Protein AF-A0A7J4PR86-F1 (afdb_monomer)

Structure (mmCIF, N/CA/C/O backbone):
data_AF-A0A7J4PR86-F1
#
_entry.id   AF-A0A7J4PR86-F1
#
loop_
_atom_site.group_PDB
_atom_site.id
_atom_site.type_symbol
_atom_site.label_atom_id
_atom_site.label_alt_id
_atom_site.label_comp_id
_atom_site.label_asym_id
_atom_site.label_entity_id
_atom_site.label_seq_id
_atom_site.pdbx_PDB_ins_code
_atom_site.Cartn_x
_atom_site.Cartn_y
_atom_site.Cartn_z
_atom_site.occupancy
_atom_site.B_iso_or_equiv
_atom_site.auth_seq_id
_atom_site.auth_comp_id
_atom_site.auth_asym_id
_atom_site.auth_atom_id
_atom_site.pdbx_PDB_model_num
ATOM 1 N N . MET A 1 1 ? -18.367 17.218 5.190 1.00 46.03 1 MET A N 1
ATOM 2 C CA . MET A 1 1 ? -17.565 16.652 6.298 1.00 46.03 1 MET A CA 1
ATOM 3 C C . MET A 1 1 ? -17.136 15.296 5.782 1.00 46.03 1 MET A C 1
ATOM 5 O O . MET A 1 1 ? -18.035 14.505 5.535 1.00 46.03 1 MET A O 1
ATOM 9 N N . ARG A 1 2 ? -15.845 15.090 5.480 1.00 56.97 2 ARG A N 1
ATOM 10 C CA . ARG A 1 2 ? -15.378 13.847 4.839 1.00 56.97 2 ARG A CA 1
ATOM 11 C C . ARG A 1 2 ? -15.851 12.644 5.653 1.00 56.97 2 ARG A C 1
ATOM 13 O O . ARG A 1 2 ? -15.878 12.715 6.887 1.00 56.97 2 ARG A O 1
ATOM 20 N N . SER A 1 3 ? -16.258 11.581 4.970 1.00 65.00 3 SER A N 1
ATOM 21 C CA . SER A 1 3 ? -16.708 10.356 5.621 1.00 65.00 3 SER A CA 1
ATOM 22 C C . SER A 1 3 ? -15.564 9.764 6.446 1.00 65.00 3 SER A C 1
ATOM 24 O O . SER A 1 3 ? -14.592 9.264 5.893 1.00 65.00 3 SER A O 1
ATOM 26 N N . ARG A 1 4 ? -15.671 9.815 7.780 1.00 74.88 4 ARG A N 1
ATOM 27 C CA . ARG A 1 4 ? -14.721 9.140 8.687 1.00 74.88 4 ARG A CA 1
ATOM 28 C C . ARG A 1 4 ? -14.844 7.616 8.645 1.00 74.88 4 ARG A C 1
ATOM 30 O O . ARG A 1 4 ? -14.027 6.930 9.246 1.00 74.88 4 ARG A O 1
ATOM 37 N N . ASP A 1 5 ? -15.850 7.096 7.944 1.00 92.88 5 ASP A N 1
ATOM 38 C CA . ASP A 1 5 ? -16.050 5.658 7.789 1.00 92.88 5 ASP A CA 1
ATOM 39 C C . ASP A 1 5 ? -14.977 5.028 6.884 1.00 92.88 5 ASP A C 1
ATOM 41 O O . ASP A 1 5 ? -14.726 3.831 7.016 1.00 92.88 5 ASP A O 1
ATOM 45 N N . ILE A 1 6 ? -14.344 5.805 5.992 1.00 97.75 6 ILE A N 1
ATOM 46 C CA . ILE A 1 6 ? -13.330 5.321 5.045 1.00 97.75 6 ILE A CA 1
ATOM 47 C C . ILE A 1 6 ? -12.048 6.134 5.211 1.00 97.75 6 ILE A C 1
ATOM 49 O O . ILE A 1 6 ? -12.038 7.341 4.967 1.00 97.75 6 ILE A O 1
ATOM 53 N N . VAL A 1 7 ? -10.964 5.462 5.589 1.00 98.25 7 VAL A N 1
ATOM 54 C CA . VAL A 1 7 ? -9.625 6.053 5.709 1.00 98.25 7 VAL A CA 1
ATOM 55 C C . VAL A 1 7 ? -8.709 5.429 4.666 1.00 98.25 7 VAL A C 1
ATOM 57 O O . VAL A 1 7 ? -8.689 4.209 4.534 1.00 98.25 7 VAL A O 1
ATOM 60 N N . VAL A 1 8 ? -7.938 6.239 3.941 1.00 98.25 8 VAL A N 1
ATOM 61 C CA . VAL A 1 8 ? -6.985 5.753 2.931 1.00 98.25 8 VAL A CA 1
ATOM 62 C C . VAL A 1 8 ? -5.600 6.331 3.195 1.00 98.25 8 VAL A C 1
ATOM 64 O O . VAL A 1 8 ? -5.426 7.546 3.215 1.00 98.25 8 VAL A O 1
ATOM 67 N N . PHE A 1 9 ? -4.610 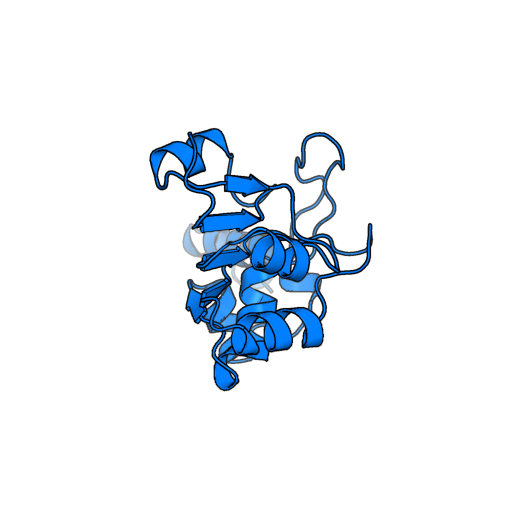5.464 3.389 1.00 97.69 9 PHE A N 1
ATOM 68 C CA . PHE A 1 9 ? -3.208 5.848 3.536 1.00 97.69 9 PHE A CA 1
ATOM 69 C C . PHE A 1 9 ? -2.540 5.919 2.165 1.00 97.69 9 PHE A C 1
ATOM 71 O O . PHE A 1 9 ? -2.418 4.900 1.476 1.00 97.69 9 PHE A O 1
ATOM 78 N N . LEU A 1 10 ? -2.133 7.126 1.779 1.00 96.75 10 LEU A N 1
ATOM 79 C CA . LEU A 1 10 ? -1.674 7.461 0.438 1.00 96.75 10 LEU A CA 1
ATOM 80 C C . LEU A 1 10 ? -0.477 8.418 0.485 1.00 96.75 10 LEU A C 1
ATOM 82 O O . LEU A 1 10 ? -0.391 9.293 1.344 1.00 96.75 10 LEU A O 1
ATOM 86 N N . GLY A 1 11 ? 0.434 8.263 -0.467 1.00 94.12 11 GLY A N 1
ATOM 87 C CA . GLY A 1 11 ? 1.520 9.193 -0.742 1.00 94.12 11 GLY A CA 1
ATOM 88 C C 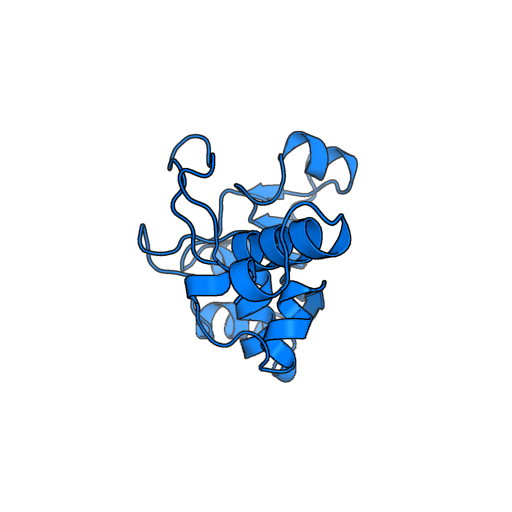. GLY A 1 11 ? 1.981 9.068 -2.193 1.00 94.12 11 GLY A C 1
ATOM 89 O O . GLY A 1 11 ? 1.218 9.428 -3.084 1.00 94.12 11 GLY A O 1
ATOM 90 N N . PRO A 1 12 ? 3.210 8.593 -2.461 1.00 93.38 12 PRO A N 1
ATOM 91 C CA . PRO A 1 12 ? 3.830 8.712 -3.780 1.00 93.38 12 PRO A CA 1
ATOM 92 C C . PRO A 1 12 ? 3.124 7.924 -4.893 1.00 93.38 12 PRO A C 1
ATOM 94 O O . PRO A 1 12 ? 3.318 8.253 -6.061 1.00 93.38 12 PRO A O 1
ATOM 97 N N . SER A 1 13 ? 2.315 6.904 -4.575 1.00 93.94 13 SER A N 1
ATOM 98 C CA . SER A 1 13 ? 1.662 6.087 -5.608 1.00 93.94 13 SER A CA 1
ATOM 99 C C . SER A 1 13 ? 0.562 6.833 -6.375 1.00 93.94 13 SER A C 1
ATOM 101 O O . SER A 1 13 ? 0.255 6.453 -7.505 1.00 93.94 13 SER A O 1
ATOM 103 N N . LEU A 1 14 ? -0.080 7.848 -5.779 1.00 94.56 14 LEU A N 1
ATOM 104 C CA . LEU A 1 14 ? -1.145 8.623 -6.425 1.00 94.56 14 LEU A CA 1
ATOM 105 C C . LEU A 1 14 ? -1.312 9.997 -5.765 1.00 94.56 14 LEU A C 1
ATOM 107 O O . LEU A 1 14 ? -1.377 10.107 -4.545 1.00 94.56 14 LEU A O 1
ATOM 111 N N . ASP A 1 15 ? -1.472 11.038 -6.581 1.00 93.19 15 ASP A N 1
ATOM 112 C CA . ASP A 1 15 ? -1.790 12.386 -6.101 1.00 93.19 15 ASP A CA 1
ATOM 113 C C . ASP A 1 15 ? -3.142 12.412 -5.359 1.00 93.19 15 ASP A C 1
ATOM 115 O O . ASP A 1 15 ? -4.158 11.917 -5.860 1.00 93.19 15 ASP A O 1
ATOM 119 N N . ILE A 1 16 ? -3.166 13.032 -4.175 1.00 93.81 16 ILE A N 1
ATOM 120 C CA . ILE A 1 16 ? -4.366 13.174 -3.345 1.00 93.81 16 ILE A CA 1
ATOM 121 C C . ILE A 1 16 ? -5.516 13.886 -4.067 1.00 93.81 16 ILE A C 1
ATOM 123 O O . ILE A 1 16 ? -6.659 13.459 -3.935 1.00 93.81 16 ILE A O 1
ATOM 127 N N . ALA A 1 17 ? -5.245 14.919 -4.869 1.00 93.88 17 ALA A N 1
ATOM 128 C CA . ALA A 1 17 ? -6.267 15.634 -5.625 1.00 93.88 17 ALA A CA 1
ATOM 129 C C . ALA A 1 17 ? -6.938 14.699 -6.636 1.00 93.88 17 ALA A C 1
ATOM 131 O O . ALA A 1 17 ? -8.158 14.710 -6.788 1.00 93.88 17 ALA A O 1
ATOM 132 N N . ARG A 1 18 ? -6.155 13.819 -7.270 1.00 95.75 18 ARG A N 1
ATOM 133 C CA . ARG A 1 18 ? -6.686 12.809 -8.190 1.00 95.75 18 ARG A CA 1
ATOM 134 C C . ARG A 1 18 ? -7.441 11.702 -7.457 1.00 95.75 18 ARG A C 1
ATOM 136 O O . ARG A 1 18 ? -8.438 11.208 -7.975 1.00 95.75 18 ARG A O 1
ATOM 143 N N . ALA A 1 19 ? -6.990 11.307 -6.269 1.00 96.00 19 ALA A N 1
ATOM 144 C CA . ALA A 1 19 ? -7.687 10.323 -5.447 1.00 96.00 19 ALA A CA 1
ATOM 1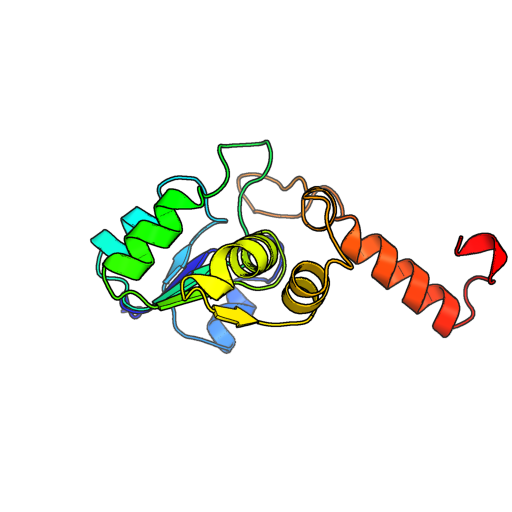45 C C . ALA A 1 19 ? -9.057 10.846 -4.974 1.00 96.00 19 ALA A C 1
ATOM 147 O O . ALA A 1 19 ? -10.057 10.131 -5.052 1.00 96.00 19 ALA A O 1
ATOM 148 N N . GLU A 1 20 ? -9.128 12.117 -4.568 1.00 95.56 20 GLU A N 1
ATOM 149 C CA . GLU A 1 20 ? -10.363 12.790 -4.143 1.00 95.56 20 GLU A CA 1
ATOM 150 C C . GLU A 1 20 ? -11.415 12.891 -5.262 1.00 95.56 20 GLU A C 1
ATOM 152 O O . GLU A 1 20 ? -12.610 12.882 -4.973 1.00 95.56 20 GLU A O 1
ATOM 157 N N . GLU A 1 21 ? -11.004 12.914 -6.535 1.00 97.00 21 GLU A N 1
ATOM 158 C CA . GLU A 1 21 ? -11.927 12.831 -7.680 1.00 97.00 21 GLU A CA 1
ATOM 159 C C . GLU A 1 21 ? -12.586 11.448 -7.828 1.00 97.00 21 GLU A C 1
ATOM 161 O O . GLU A 1 21 ? -13.665 11.339 -8.413 1.00 97.00 21 GLU A O 1
ATOM 166 N N . ILE A 1 22 ? -11.941 10.389 -7.330 1.00 95.88 22 ILE A N 1
ATOM 167 C CA . ILE A 1 22 ? -12.401 8.999 -7.464 1.00 95.88 22 ILE A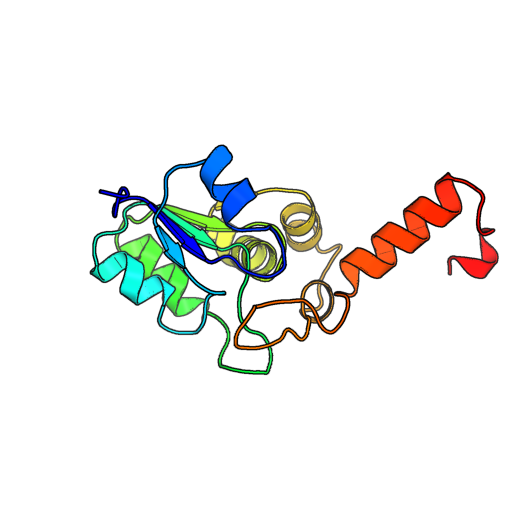 CA 1
ATOM 168 C C . ILE A 1 22 ? -13.254 8.590 -6.261 1.00 95.88 22 ILE A C 1
ATOM 170 O O . ILE A 1 22 ? -14.281 7.929 -6.424 1.00 95.88 22 ILE A O 1
ATOM 174 N N . LEU A 1 23 ? -12.818 8.952 -5.052 1.00 95.06 23 LEU A N 1
ATOM 175 C CA . LEU A 1 23 ? -13.435 8.516 -3.804 1.00 95.06 23 LEU A CA 1
ATOM 176 C C . LEU A 1 23 ? -13.362 9.616 -2.740 1.00 95.06 23 LEU A C 1
ATOM 178 O O . LEU A 1 23 ? -12.279 10.078 -2.379 1.00 95.06 23 LEU A O 1
ATOM 182 N N . GLU A 1 24 ? -14.514 9.973 -2.168 1.00 95.12 24 GLU A N 1
ATOM 183 C CA . GLU A 1 24 ? -14.579 10.835 -0.985 1.00 95.12 24 GLU A CA 1
ATOM 184 C C . GLU A 1 24 ? -14.215 10.029 0.275 1.00 95.12 24 GLU A C 1
ATOM 186 O O . GLU A 1 24 ? -15.044 9.307 0.833 1.00 95.12 24 GLU A O 1
ATOM 191 N N . ALA A 1 25 ? -12.971 10.168 0.738 1.00 96.25 25 ALA A N 1
ATOM 192 C CA . ALA A 1 25 ? -12.441 9.489 1.920 1.00 96.25 25 ALA A CA 1
ATOM 193 C C . ALA A 1 25 ? -11.561 10.417 2.779 1.00 96.25 25 ALA A C 1
ATOM 195 O O . ALA A 1 25 ? -11.176 11.518 2.370 1.00 96.25 25 ALA A O 1
ATOM 196 N N . ASP A 1 26 ? -11.243 9.973 3.994 1.00 97.06 26 ASP A N 1
ATOM 197 C CA . ASP A 1 26 ? -10.203 10.577 4.827 1.00 97.06 26 ASP A CA 1
ATOM 198 C C . ASP A 1 26 ? -8.820 10.084 4.373 1.00 97.06 26 ASP A C 1
ATOM 200 O O . ASP A 1 26 ? -8.352 9.018 4.781 1.00 97.06 26 ASP A O 1
ATOM 204 N N . TYR A 1 27 ? -8.185 10.851 3.487 1.00 96.62 27 TYR A N 1
ATOM 205 C CA . TYR A 1 27 ? -6.830 10.578 3.015 1.00 96.62 27 TYR A CA 1
ATOM 206 C C . TYR A 1 27 ? -5.790 11.005 4.049 1.00 96.62 27 TYR A C 1
ATOM 208 O O . TYR A 1 27 ? -5.757 12.155 4.491 1.00 96.62 27 TYR A O 1
ATOM 216 N N . ARG A 1 28 ? -4.916 10.068 4.408 1.00 96.00 28 ARG A N 1
ATOM 217 C CA . ARG A 1 28 ? -3.830 10.244 5.374 1.00 96.00 28 ARG A CA 1
ATOM 218 C C . ARG A 1 28 ? -2.476 9.995 4.704 1.00 96.00 28 ARG A C 1
ATOM 220 O O . ARG A 1 28 ? -2.444 9.303 3.687 1.00 96.00 28 ARG A O 1
ATOM 227 N N . PRO A 1 29 ? -1.374 10.519 5.277 1.00 95.38 29 PRO A N 1
ATOM 228 C CA . PRO A 1 29 ? -0.013 10.217 4.822 1.00 95.38 29 PRO A CA 1
ATOM 229 C C . PRO A 1 29 ? 0.269 8.712 4.715 1.00 95.38 29 PRO A C 1
ATOM 231 O O . PRO A 1 29 ? -0.477 7.931 5.303 1.00 95.38 29 PRO A O 1
ATOM 234 N N . PRO A 1 30 ? 1.366 8.283 4.063 1.00 95.88 30 PRO A N 1
ATOM 235 C CA . PRO A 1 30 ? 1.758 6.875 4.021 1.00 95.88 30 PRO A CA 1
ATOM 236 C C . PRO A 1 30 ? 1.727 6.205 5.400 1.00 95.88 30 PRO A C 1
ATOM 238 O O . PRO A 1 30 ? 2.234 6.749 6.385 1.00 95.88 30 PRO A O 1
ATOM 241 N N . ALA A 1 31 ? 1.130 5.016 5.470 1.00 95.94 31 ALA A N 1
ATOM 242 C CA . ALA A 1 31 ? 0.888 4.313 6.722 1.00 95.94 31 ALA A CA 1
ATOM 243 C C . ALA A 1 31 ? 2.195 3.945 7.435 1.00 95.94 31 ALA A C 1
ATOM 245 O O . ALA A 1 31 ? 3.097 3.336 6.850 1.00 95.94 31 ALA A O 1
ATOM 246 N N . LYS A 1 32 ? 2.252 4.225 8.737 1.00 94.81 32 LYS A N 1
ATOM 247 C CA . LYS A 1 32 ? 3.273 3.699 9.650 1.00 94.81 32 LYS A CA 1
ATOM 248 C C . LYS A 1 32 ? 2.651 2.867 10.758 1.00 94.81 32 LYS A C 1
ATOM 250 O O . LYS A 1 32 ? 1.433 2.833 10.937 1.00 94.81 32 LYS A O 1
ATOM 255 N N . ARG A 1 33 ? 3.501 2.185 11.525 1.00 95.19 33 ARG A N 1
ATOM 256 C CA . ARG A 1 33 ? 3.063 1.358 12.650 1.00 95.19 33 ARG A CA 1
ATOM 257 C C . ARG A 1 33 ? 2.161 2.135 13.613 1.00 95.19 33 ARG A C 1
ATOM 259 O O . ARG A 1 33 ? 2.541 3.174 14.149 1.00 95.19 33 ARG A O 1
ATOM 266 N N . GLY A 1 34 ? 1.000 1.558 13.892 1.00 95.50 34 GLY A N 1
ATOM 267 C CA . GLY A 1 34 ? -0.016 2.072 14.803 1.00 95.50 34 GLY A CA 1
ATOM 268 C C . GLY A 1 34 ? -1.063 2.968 14.144 1.00 95.50 34 GLY A C 1
ATOM 269 O O . GLY A 1 34 ? -2.078 3.251 14.784 1.00 95.50 34 GLY A O 1
ATOM 270 N N . ASP A 1 35 ? -0.855 3.421 12.907 1.00 96.88 35 ASP A N 1
ATOM 271 C CA . ASP A 1 35 ? -1.797 4.321 12.244 1.00 96.88 35 ASP A CA 1
ATOM 272 C C . ASP A 1 35 ? -3.057 3.595 11.764 1.00 96.88 35 ASP A C 1
ATOM 274 O O . ASP A 1 35 ? -4.157 4.132 11.914 1.00 96.88 35 ASP A O 1
ATOM 278 N N . VAL A 1 36 ? -2.928 2.362 11.264 1.00 97.19 36 VAL A N 1
ATOM 279 C CA . VAL A 1 36 ? -4.061 1.541 10.800 1.00 97.19 36 VAL A CA 1
ATOM 280 C C . VAL A 1 36 ? -4.966 1.199 11.982 1.00 97.19 36 VAL A C 1
ATOM 282 O O . VAL A 1 36 ? -6.184 1.375 11.919 1.00 97.19 36 VAL A O 1
ATOM 285 N N . PHE A 1 37 ? -4.369 0.815 13.111 1.00 97.12 37 PHE A N 1
ATOM 286 C CA . PHE A 1 37 ? -5.111 0.593 14.350 1.00 97.12 37 PHE A CA 1
ATOM 287 C C . PHE A 1 37 ? -5.771 1.868 14.884 1.00 97.12 37 PHE A C 1
ATOM 289 O O . PHE A 1 37 ? -6.914 1.833 15.346 1.00 97.12 37 PHE A O 1
ATOM 296 N N . ARG A 1 38 ? -5.081 3.012 14.809 1.00 97.12 38 ARG A N 1
ATOM 297 C CA . ARG A 1 38 ? -5.642 4.295 15.243 1.00 97.12 38 ARG A CA 1
ATOM 298 C C . ARG A 1 38 ? -6.843 4.701 14.395 1.00 97.12 38 ARG A C 1
ATOM 300 O O . ARG A 1 38 ? -7.857 5.082 14.967 1.00 97.12 38 ARG A O 1
ATOM 307 N N . ALA A 1 39 ? -6.759 4.561 13.073 1.00 96.94 39 ALA A N 1
ATOM 308 C CA . ALA A 1 39 ? -7.876 4.827 12.170 1.00 96.94 39 ALA A CA 1
ATOM 309 C C . ALA A 1 39 ? -9.111 3.988 12.544 1.00 96.94 39 ALA A C 1
ATOM 311 O O . ALA A 1 39 ? -10.208 4.529 12.690 1.00 96.94 39 ALA A O 1
ATOM 312 N N . ALA A 1 40 ? -8.923 2.691 12.805 1.00 96.69 40 ALA A N 1
ATOM 313 C CA . ALA A 1 40 ? -10.001 1.815 13.264 1.00 96.69 40 ALA A CA 1
ATOM 314 C C . ALA A 1 40 ? -10.601 2.276 14.607 1.00 96.69 40 ALA A C 1
ATOM 316 O O . ALA A 1 40 ? -11.820 2.322 14.772 1.00 96.69 40 ALA A O 1
ATOM 317 N N . LYS A 1 41 ? -9.764 2.680 15.573 1.00 96.38 41 LYS A N 1
ATOM 318 C CA . LYS A 1 41 ? -10.219 3.220 16.870 1.00 96.38 41 LYS A CA 1
ATOM 319 C C . LYS A 1 41 ? -10.953 4.555 16.758 1.00 96.38 41 LYS A C 1
ATOM 321 O O . LYS A 1 41 ? -11.817 4.835 17.586 1.00 96.38 41 LYS A O 1
ATOM 326 N N . GLU A 1 42 ? -10.625 5.357 15.756 1.00 95.81 42 GLU A N 1
ATOM 327 C CA . GLU A 1 42 ? -11.292 6.626 15.450 1.00 95.81 42 GLU A CA 1
ATOM 328 C C . GLU A 1 42 ? -12.634 6.438 14.718 1.00 95.81 42 GLU A C 1
ATOM 330 O O . GLU A 1 42 ? -13.353 7.416 14.509 1.00 95.81 42 GLU A O 1
ATOM 335 N N . GLY A 1 43 ? -13.002 5.193 14.390 1.00 95.56 43 GLY A N 1
ATOM 336 C CA . GLY A 1 43 ? -14.306 4.829 13.837 1.00 95.56 43 GLY A CA 1
ATOM 337 C C . GLY A 1 43 ? -14.295 4.438 12.360 1.00 95.56 43 GLY A C 1
ATOM 338 O O . GLY A 1 43 ? -15.374 4.267 11.794 1.00 95.56 43 GLY A O 1
ATOM 339 N N . ALA A 1 44 ? -13.121 4.279 11.738 1.00 97.56 44 ALA A N 1
ATOM 340 C CA . ALA A 1 44 ? -13.043 3.786 10.368 1.00 97.56 44 ALA A CA 1
ATOM 341 C C . ALA A 1 44 ? -13.650 2.379 10.262 1.00 97.56 44 ALA A C 1
ATOM 343 O O . ALA A 1 44 ? -13.307 1.479 11.029 1.00 97.56 44 ALA A O 1
ATOM 344 N N . LYS A 1 45 ? -14.540 2.193 9.287 1.00 98.00 45 LYS A N 1
ATOM 345 C CA . LYS A 1 45 ? -15.142 0.900 8.923 1.00 98.00 45 LYS A CA 1
ATOM 346 C C . LYS A 1 45 ? -14.397 0.242 7.770 1.00 98.00 45 LYS A C 1
ATOM 348 O O . LYS A 1 45 ? -14.441 -0.978 7.634 1.00 98.00 45 LYS A O 1
ATOM 353 N N . ILE A 1 46 ? -13.727 1.055 6.955 1.00 98.38 46 ILE A N 1
ATOM 354 C CA . ILE A 1 46 ? -12.897 0.630 5.836 1.00 98.38 46 ILE A CA 1
ATOM 355 C C . ILE A 1 46 ? -11.561 1.365 5.927 1.00 98.38 46 ILE A C 1
ATOM 357 O O . ILE A 1 46 ? -11.526 2.590 6.065 1.00 98.38 46 ILE A O 1
ATOM 361 N N . VAL A 1 47 ? -10.466 0.616 5.833 1.00 98.50 47 VAL A N 1
ATOM 362 C CA . VAL A 1 47 ? -9.108 1.154 5.769 1.00 98.50 47 VAL A CA 1
ATOM 363 C C . VAL A 1 47 ? -8.437 0.688 4.481 1.00 98.50 47 VAL A C 1
ATOM 365 O O . VAL A 1 47 ? -8.188 -0.500 4.296 1.00 98.50 47 VAL A O 1
ATOM 368 N N . GLY A 1 48 ? -8.129 1.634 3.599 1.00 98.19 48 GLY A N 1
ATOM 369 C CA . GLY A 1 48 ? -7.293 1.421 2.424 1.00 98.19 48 GLY A CA 1
ATOM 370 C C . GLY A 1 48 ? -5.827 1.700 2.742 1.00 98.19 48 GLY A C 1
ATOM 371 O O . GLY A 1 48 ? -5.494 2.756 3.276 1.00 98.19 48 GLY A O 1
ATOM 372 N N . ILE A 1 49 ? -4.940 0.775 2.394 1.00 98.31 49 ILE A N 1
ATOM 373 C CA . ILE A 1 49 ? -3.491 0.950 2.476 1.00 98.31 49 ILE A CA 1
ATOM 374 C C . ILE A 1 49 ? -2.959 0.923 1.046 1.00 98.31 49 ILE A C 1
ATOM 376 O O . ILE A 1 49 ? -3.023 -0.111 0.384 1.00 98.31 49 ILE A O 1
ATOM 380 N N . ILE A 1 50 ? -2.459 2.059 0.566 1.00 97.50 50 ILE A N 1
ATOM 381 C CA . ILE A 1 50 ? -1.775 2.159 -0.728 1.00 97.50 50 ILE A CA 1
ATOM 382 C C . ILE A 1 50 ? -0.276 2.272 -0.470 1.00 97.50 50 ILE A C 1
ATOM 384 O O . ILE A 1 50 ? 0.497 1.384 -0.833 1.00 97.50 50 ILE A O 1
ATOM 388 N N . ASP A 1 51 ? 0.109 3.323 0.253 1.00 95.75 51 ASP A N 1
ATOM 389 C CA . ASP A 1 51 ? 1.497 3.633 0.571 1.00 95.75 51 ASP A CA 1
ATOM 390 C C . ASP A 1 51 ? 1.777 3.467 2.062 1.00 95.75 51 ASP A C 1
ATOM 392 O O . ASP A 1 51 ? 0.932 3.737 2.920 1.00 95.75 51 A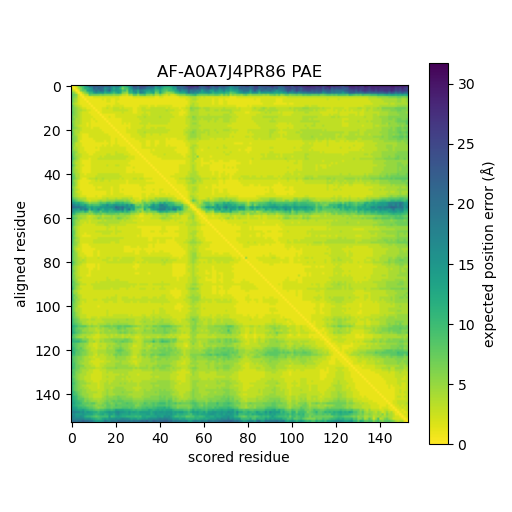SP A O 1
ATOM 396 N N . GLY A 1 52 ? 3.004 3.059 2.371 1.00 92.31 52 GLY A N 1
ATOM 397 C CA . GLY A 1 52 ? 3.509 2.964 3.731 1.00 92.31 52 GLY A CA 1
ATOM 398 C C . GLY A 1 52 ? 4.983 3.331 3.808 1.00 92.31 52 GLY A C 1
ATOM 399 O O . GLY A 1 52 ? 5.687 3.349 2.800 1.00 92.31 52 GLY A O 1
ATOM 400 N N . VAL A 1 53 ? 5.454 3.640 5.012 1.00 87.38 53 VAL A N 1
ATOM 401 C CA . VAL A 1 53 ? 6.855 4.020 5.240 1.00 87.38 53 VAL A CA 1
ATOM 402 C C . VAL A 1 53 ? 7.753 2.790 5.365 1.00 87.38 53 VAL A C 1
ATOM 404 O O . VAL A 1 53 ? 7.606 1.978 6.279 1.00 87.38 53 VAL A O 1
ATOM 407 N N . PHE A 1 54 ? 8.730 2.679 4.469 1.00 71.56 54 PHE A N 1
ATOM 408 C CA . PHE A 1 54 ? 9.859 1.756 4.591 1.00 71.56 54 PHE A CA 1
ATOM 409 C C . PHE A 1 54 ? 11.095 2.509 5.087 1.00 71.56 54 PHE A C 1
ATOM 411 O O . PHE A 1 54 ? 11.315 3.644 4.677 1.00 71.56 54 PHE A O 1
ATOM 418 N N . PHE A 1 55 ? 11.915 1.869 5.930 1.00 67.06 55 PHE A N 1
ATOM 419 C CA . PHE A 1 55 ? 13.220 2.337 6.444 1.00 67.06 55 PHE A CA 1
ATOM 420 C C . PHE A 1 55 ? 13.237 3.644 7.268 1.00 67.06 55 PHE A C 1
ATOM 422 O O . PHE A 1 55 ? 13.983 3.730 8.240 1.00 67.06 55 PHE A O 1
ATOM 429 N N . GLN A 1 56 ? 12.430 4.645 6.911 1.00 61.91 56 GLN A N 1
ATOM 430 C CA . GLN A 1 56 ? 12.308 5.950 7.567 1.00 61.91 56 GLN A CA 1
ATOM 431 C C . GLN A 1 56 ? 11.560 5.868 8.907 1.00 61.91 56 GLN A C 1
ATOM 433 O O . GLN A 1 56 ? 11.780 6.694 9.790 1.00 61.91 56 GLN A O 1
ATOM 438 N N . ASP A 1 57 ? 10.699 4.862 9.069 1.00 72.50 57 ASP A N 1
ATOM 439 C CA . ASP A 1 57 ? 10.005 4.528 10.314 1.00 72.50 57 ASP A CA 1
ATOM 440 C C . ASP A 1 57 ? 9.667 3.022 10.317 1.00 72.50 57 ASP A C 1
ATOM 442 O O . ASP A 1 57 ? 9.935 2.285 9.362 1.00 72.50 57 ASP A O 1
ATOM 446 N N . SER A 1 58 ? 9.063 2.545 11.401 1.00 81.62 58 SER A N 1
ATOM 447 C CA . SER A 1 58 ? 8.538 1.191 11.495 1.00 81.62 58 SER A CA 1
ATOM 448 C C . SER A 1 58 ? 7.342 0.999 10.563 1.00 81.62 58 SER A C 1
ATOM 450 O O . SER A 1 58 ? 6.270 1.567 10.789 1.00 81.62 58 SER A O 1
ATOM 452 N N . ALA A 1 59 ? 7.503 0.117 9.577 1.00 86.44 59 ALA A N 1
ATOM 453 C CA . ALA A 1 59 ? 6.424 -0.323 8.701 1.00 86.44 59 ALA A CA 1
ATOM 454 C C . ALA A 1 59 ? 5.228 -0.886 9.493 1.00 86.44 59 ALA A C 1
ATOM 456 O O . ALA A 1 59 ? 5.378 -1.421 10.609 1.00 86.44 59 ALA A O 1
ATOM 457 N N . VAL A 1 60 ? 4.047 -0.806 8.870 1.00 90.31 60 VAL A N 1
ATOM 458 C CA . VAL A 1 60 ? 2.796 -1.381 9.382 1.00 90.31 60 VAL A CA 1
ATOM 459 C C . VAL A 1 60 ? 3.033 -2.846 9.742 1.00 90.31 60 VAL A C 1
ATOM 461 O O . VAL A 1 60 ? 3.557 -3.616 8.933 1.00 90.31 60 VAL A O 1
ATOM 464 N N . ALA A 1 61 ? 2.699 -3.226 10.974 1.00 91.19 61 ALA A N 1
ATOM 465 C CA . ALA A 1 61 ? 2.940 -4.578 11.464 1.00 91.19 61 ALA A CA 1
ATOM 466 C C . ALA A 1 61 ? 1.796 -5.517 11.066 1.00 91.19 61 ALA A C 1
ATOM 468 O O . ALA A 1 61 ? 0.630 -5.152 11.184 1.00 91.19 61 ALA A O 1
ATOM 469 N N . HIS A 1 62 ? 2.100 -6.771 10.719 1.00 95.31 62 HIS A N 1
ATOM 470 C CA . HIS A 1 62 ? 1.073 -7.782 10.422 1.00 95.31 62 HIS A CA 1
ATOM 471 C C . HIS A 1 62 ? 0.030 -7.907 11.533 1.00 95.31 62 HIS A C 1
ATOM 473 O O . HIS A 1 62 ? -1.168 -7.886 11.280 1.00 95.31 62 HIS A O 1
ATOM 479 N N . LYS A 1 63 ? 0.491 -7.966 12.789 1.00 95.81 63 LYS A N 1
ATOM 480 C CA . LYS A 1 63 ? -0.376 -8.076 13.973 1.00 95.81 63 LYS A CA 1
ATOM 481 C C . LYS A 1 63 ? -1.333 -6.898 14.135 1.00 95.81 63 LYS A C 1
ATOM 483 O O . LYS A 1 63 ? -2.410 -7.072 14.685 1.00 95.81 63 LYS A O 1
ATOM 488 N N . GLU A 1 64 ? -0.931 -5.714 13.685 1.00 95.75 64 GLU A N 1
ATOM 489 C CA . GLU A 1 64 ? -1.783 -4.529 13.729 1.00 95.75 64 GLU A CA 1
ATOM 490 C C . GLU A 1 64 ? -2.973 -4.694 12.785 1.00 95.75 64 GLU A C 1
ATOM 492 O O . GLU A 1 64 ? -4.114 -4.513 13.199 1.00 95.75 64 GLU A O 1
ATOM 497 N N . VAL A 1 65 ? -2.706 -5.105 11.544 1.00 97.75 65 VAL A N 1
ATOM 498 C CA . VAL A 1 65 ? -3.745 -5.342 10.539 1.00 97.75 65 VAL A CA 1
ATOM 499 C C . VAL A 1 65 ? -4.664 -6.485 10.961 1.00 97.75 65 VAL A C 1
ATOM 501 O O . VAL A 1 65 ? -5.879 -6.331 10.901 1.00 97.75 65 VAL A O 1
ATOM 504 N N . LEU A 1 66 ? -4.109 -7.595 11.460 1.00 98.12 66 LEU A N 1
ATOM 505 C CA . LEU A 1 66 ? -4.901 -8.713 11.987 1.00 98.12 66 LEU A CA 1
ATOM 506 C C . LEU A 1 66 ? -5.865 -8.258 13.086 1.00 98.12 66 LEU A C 1
ATOM 508 O O . LEU A 1 66 ? -7.040 -8.608 13.062 1.00 98.12 66 LEU A O 1
ATOM 512 N N . HIS A 1 67 ? -5.395 -7.426 14.013 1.00 97.56 67 HIS A N 1
ATOM 513 C CA . HIS A 1 67 ? -6.245 -6.924 15.083 1.00 97.56 67 HIS A CA 1
ATOM 514 C C . HIS A 1 67 ? -7.344 -5.978 14.574 1.00 97.56 67 HIS A C 1
ATOM 516 O O . HIS A 1 67 ? -8.459 -5.985 15.087 1.00 97.56 67 HIS A O 1
ATOM 522 N N . VAL A 1 68 ? -7.064 -5.180 13.541 1.00 98.06 68 VAL A N 1
ATOM 523 C CA . VAL A 1 68 ? -8.083 -4.339 12.895 1.00 98.06 68 VAL A CA 1
ATOM 524 C C . VAL A 1 68 ? -9.136 -5.184 12.168 1.00 98.06 68 VAL A C 1
ATOM 526 O O . VAL A 1 68 ? -10.325 -4.891 12.282 1.00 98.06 68 VAL A O 1
ATOM 529 N N . LEU A 1 69 ? -8.734 -6.274 11.511 1.00 98.31 69 LEU A N 1
ATOM 530 C CA . LEU A 1 69 ? -9.667 -7.239 10.919 1.00 98.31 69 LEU A CA 1
ATOM 531 C C . LEU A 1 69 ? -10.559 -7.895 11.990 1.00 98.31 69 LEU A C 1
ATOM 533 O O . LEU A 1 69 ? -11.771 -7.987 11.808 1.00 98.31 69 LEU A O 1
ATOM 537 N N . GLU A 1 70 ? -9.999 -8.275 13.146 1.00 97.88 70 GLU A N 1
ATOM 538 C CA . GLU A 1 70 ? -10.764 -8.803 14.293 1.00 97.88 70 GLU A CA 1
ATOM 539 C C . GLU A 1 70 ? -11.795 -7.803 14.844 1.00 97.88 70 GLU A C 1
ATOM 541 O O . GLU A 1 70 ? -12.822 -8.206 15.391 1.00 97.88 70 GLU A O 1
ATOM 546 N N . MET A 1 71 ? -11.554 -6.497 14.686 1.00 97.25 71 MET A N 1
ATOM 547 C CA . MET A 1 71 ? -12.510 -5.445 15.048 1.00 97.25 71 MET A CA 1
ATOM 548 C C . MET A 1 71 ? -13.682 -5.323 14.055 1.00 97.25 71 MET A C 1
ATOM 550 O O . MET A 1 71 ? -14.573 -4.502 14.276 1.00 97.25 71 MET A O 1
ATOM 554 N N . GLY A 1 72 ? -13.705 -6.119 12.980 1.00 97.69 72 GLY A N 1
ATOM 555 C CA . GLY A 1 72 ? -14.736 -6.083 11.940 1.00 97.69 72 GLY A CA 1
ATOM 556 C C . GLY A 1 72 ? -14.556 -4.955 10.922 1.00 97.69 72 GLY A C 1
ATOM 557 O O . GLY A 1 72 ? -15.499 -4.630 10.202 1.00 97.69 72 GLY A O 1
ATOM 558 N N . VAL A 1 73 ? -13.371 -4.343 10.875 1.00 98.25 73 VAL A N 1
ATOM 559 C CA . VAL A 1 73 ? -13.020 -3.314 9.891 1.00 98.25 73 VAL A CA 1
ATOM 560 C C . VAL A 1 73 ? -12.538 -3.992 8.614 1.00 98.25 73 VAL A C 1
ATOM 562 O O . VAL A 1 73 ? -11.705 -4.896 8.661 1.00 98.25 73 VAL A O 1
ATOM 565 N N . VAL A 1 74 ? -13.032 -3.535 7.466 1.00 98.56 74 VAL A N 1
ATOM 566 C CA . VAL A 1 74 ? -12.547 -3.996 6.160 1.00 98.56 74 VAL A CA 1
ATOM 567 C C . VAL A 1 74 ? -11.191 -3.353 5.896 1.00 98.56 74 VAL A C 1
ATOM 569 O O . VAL A 1 74 ? -11.075 -2.129 5.926 1.00 98.56 74 VAL A O 1
ATOM 572 N N . VAL A 1 75 ? -10.165 -4.157 5.621 1.00 98.62 75 VAL A N 1
ATOM 573 C CA . VAL A 1 75 ? -8.833 -3.648 5.270 1.00 98.62 75 VAL A CA 1
ATOM 574 C C . VAL A 1 75 ? -8.503 -4.057 3.843 1.00 98.62 75 VAL A C 1
ATOM 576 O O . VAL A 1 75 ? -8.497 -5.245 3.531 1.00 98.62 75 VAL A O 1
ATOM 579 N N . VAL A 1 76 ? -8.209 -3.071 2.995 1.00 98.69 76 VAL A N 1
ATOM 580 C CA . VAL A 1 76 ? -7.892 -3.255 1.574 1.00 98.69 76 VAL A CA 1
ATOM 581 C C . VAL A 1 76 ? -6.468 -2.777 1.305 1.00 98.69 76 VAL A C 1
ATOM 583 O O . VAL A 1 76 ? -6.088 -1.697 1.752 1.00 98.69 76 VAL A O 1
ATOM 586 N N . GLY A 1 77 ? -5.676 -3.556 0.572 1.00 98.38 77 GLY A N 1
ATOM 587 C CA . GLY A 1 77 ? -4.304 -3.223 0.193 1.00 98.38 77 GLY A CA 1
ATOM 588 C C . GLY A 1 77 ? -4.064 -3.280 -1.315 1.00 98.38 77 GLY A C 1
ATOM 589 O O . GLY A 1 77 ? -4.523 -4.203 -1.989 1.00 98.38 77 GLY A O 1
ATOM 590 N N . ALA A 1 78 ? -3.325 -2.304 -1.846 1.00 97.94 78 ALA A N 1
ATOM 591 C CA . ALA A 1 78 ? -2.947 -2.238 -3.260 1.00 97.94 78 ALA A CA 1
ATOM 592 C C . ALA A 1 78 ? -1.615 -1.492 -3.471 1.00 97.94 78 ALA A C 1
ATOM 594 O O . ALA A 1 78 ? -1.061 -0.919 -2.536 1.00 97.94 78 ALA A O 1
ATOM 595 N N . SER A 1 79 ? -1.123 -1.478 -4.715 1.00 95.69 79 SER A N 1
ATOM 596 C CA . SER A 1 79 ? 0.094 -0.772 -5.156 1.00 95.69 79 SER A CA 1
ATOM 597 C C . SER A 1 79 ? 1.366 -1.135 -4.372 1.00 95.69 79 SER A C 1
ATOM 599 O O . SER A 1 79 ? 1.922 -2.200 -4.609 1.00 95.69 79 SER A O 1
ATOM 601 N N . SER A 1 80 ? 1.832 -0.269 -3.470 1.00 94.94 80 SER A N 1
ATOM 602 C CA . SER A 1 80 ? 3.124 -0.352 -2.785 1.00 94.94 80 SER A CA 1
ATOM 603 C C . SER A 1 80 ? 3.040 -1.301 -1.572 1.00 94.94 80 SER A C 1
ATOM 605 O O . SER A 1 80 ? 2.632 -2.459 -1.692 1.00 94.94 80 SER A O 1
ATOM 607 N N . MET A 1 81 ? 3.389 -0.831 -0.369 1.00 94.50 81 MET A N 1
ATOM 608 C CA . MET A 1 81 ? 3.321 -1.604 0.875 1.00 94.50 81 MET A CA 1
ATOM 609 C C . MET A 1 81 ? 1.930 -2.211 1.112 1.00 94.50 81 MET A C 1
ATOM 611 O O . MET A 1 81 ? 1.821 -3.286 1.703 1.00 94.50 81 MET A O 1
ATOM 615 N N . GLY A 1 82 ? 0.871 -1.550 0.639 1.00 97.06 82 GLY A N 1
ATOM 616 C CA . GLY A 1 82 ? -0.486 -2.075 0.700 1.00 97.06 82 GLY A CA 1
ATOM 617 C C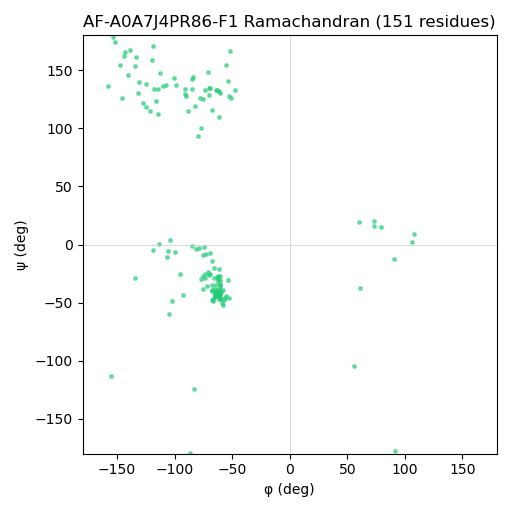 . GLY A 1 82 ? -0.640 -3.435 0.024 1.00 97.06 82 GLY A C 1
ATOM 618 O O . GLY A 1 82 ? -1.196 -4.357 0.621 1.00 97.06 82 GLY A O 1
ATOM 619 N N . ALA A 1 83 ? -0.115 -3.582 -1.194 1.00 97.56 83 ALA A N 1
ATOM 620 C CA . ALA A 1 83 ? -0.169 -4.836 -1.940 1.00 97.56 83 ALA A CA 1
ATOM 621 C C . ALA A 1 83 ? 0.636 -5.946 -1.260 1.00 97.56 83 ALA A C 1
ATOM 623 O O . ALA A 1 83 ? 0.145 -7.070 -1.150 1.00 97.56 83 ALA A O 1
ATOM 624 N N . LEU A 1 84 ? 1.838 -5.621 -0.773 1.00 96.31 84 LEU A N 1
ATOM 625 C CA . LEU A 1 84 ? 2.683 -6.549 -0.021 1.00 96.31 84 LEU A CA 1
ATOM 626 C C . LEU A 1 84 ? 1.944 -7.076 1.218 1.00 96.31 84 LEU A C 1
ATOM 628 O O . LEU A 1 84 ? 1.789 -8.285 1.383 1.00 96.31 84 LEU A O 1
ATOM 632 N N . ARG A 1 85 ? 1.398 -6.176 2.047 1.00 96.50 85 ARG A N 1
ATOM 633 C CA . ARG A 1 85 ? 0.655 -6.563 3.257 1.00 96.50 85 ARG A CA 1
ATOM 634 C C . ARG A 1 85 ? -0.598 -7.364 2.935 1.00 96.50 85 ARG A C 1
ATOM 636 O O . ARG A 1 85 ? -0.878 -8.341 3.627 1.00 96.50 85 ARG A O 1
ATOM 643 N N . ALA A 1 86 ? -1.318 -7.007 1.873 1.00 97.88 86 ALA A N 1
ATOM 644 C CA . ALA A 1 86 ? -2.449 -7.801 1.414 1.00 97.88 86 ALA A CA 1
ATOM 645 C C . ALA A 1 86 ? -2.015 -9.213 1.006 1.00 97.88 86 ALA A C 1
ATOM 647 O O . ALA A 1 86 ? -2.659 -10.178 1.404 1.00 97.88 86 ALA A O 1
ATOM 648 N N . ALA A 1 87 ? -0.917 -9.370 0.264 1.00 97.81 87 ALA A N 1
ATOM 649 C CA . ALA A 1 87 ? -0.431 -10.687 -0.150 1.00 97.81 87 ALA A CA 1
ATOM 650 C C . ALA A 1 87 ? -0.091 -11.577 1.051 1.00 97.81 87 ALA A C 1
ATOM 652 O O . ALA A 1 87 ? -0.447 -12.755 1.067 1.00 97.81 87 ALA A O 1
ATOM 653 N N . GLU A 1 88 ? 0.498 -11.007 2.097 1.00 96.38 88 GLU A N 1
ATOM 654 C CA . GLU A 1 88 ? 0.835 -11.732 3.324 1.00 96.38 88 GLU A CA 1
ATOM 655 C C . GLU A 1 88 ? -0.387 -12.052 4.200 1.00 96.38 88 GLU A C 1
ATOM 657 O O . GLU A 1 88 ? -0.372 -13.037 4.939 1.00 96.38 88 GLU A O 1
ATOM 662 N N . LEU A 1 89 ? -1.438 -11.224 4.144 1.00 98.06 89 LEU A N 1
ATOM 663 C CA . LEU A 1 89 ? -2.573 -11.283 5.073 1.00 98.06 89 LEU A CA 1
ATOM 664 C C . LEU A 1 89 ? -3.910 -11.681 4.438 1.00 98.06 89 LEU A C 1
ATOM 666 O O . LEU A 1 89 ? -4.913 -11.778 5.147 1.00 98.06 89 LEU A O 1
ATOM 670 N N . HIS A 1 90 ? -3.949 -11.955 3.133 1.00 97.94 90 HIS A N 1
ATOM 671 C CA . HIS A 1 90 ? -5.201 -12.253 2.433 1.00 97.94 90 HIS A CA 1
ATOM 672 C C . HIS A 1 90 ? -5.927 -13.486 2.977 1.00 97.94 90 HIS A C 1
ATOM 674 O O . HIS A 1 90 ? -7.153 -13.509 3.054 1.00 97.94 90 HIS A O 1
ATOM 680 N N . THR A 1 91 ? -5.184 -14.503 3.418 1.00 97.56 91 THR A N 1
ATOM 681 C CA . THR A 1 91 ? -5.750 -15.713 4.036 1.00 97.56 91 THR A CA 1
ATOM 682 C C . THR A 1 91 ? -6.406 -15.446 5.392 1.00 97.56 91 THR A C 1
ATOM 684 O O . THR A 1 91 ? -7.160 -16.288 5.874 1.00 97.56 91 THR A O 1
ATOM 687 N N . PHE A 1 92 ? -6.153 -14.278 5.987 1.00 97.75 92 PHE A N 1
ATOM 688 C CA . PHE A 1 92 ? -6.730 -13.829 7.253 1.00 97.75 92 PHE A CA 1
ATOM 689 C C . PHE A 1 92 ? -7.840 -12.782 7.075 1.00 97.75 92 PHE A C 1
ATOM 691 O O . PHE A 1 92 ? -8.369 -12.295 8.070 1.00 97.75 92 PHE A O 1
ATOM 698 N N . GLY A 1 93 ? -8.214 -12.449 5.834 1.00 97.81 93 GLY A N 1
ATOM 699 C CA . GLY A 1 93 ? -9.345 -11.567 5.530 1.00 97.81 93 GLY A CA 1
ATOM 700 C C . GLY A 1 93 ? -8.981 -10.160 5.054 1.00 97.81 93 GLY A C 1
ATOM 701 O O . GLY A 1 93 ? -9.890 -9.375 4.805 1.00 97.81 93 GLY A O 1
ATOM 702 N N . MET A 1 94 ? -7.694 -9.827 4.896 1.00 98.50 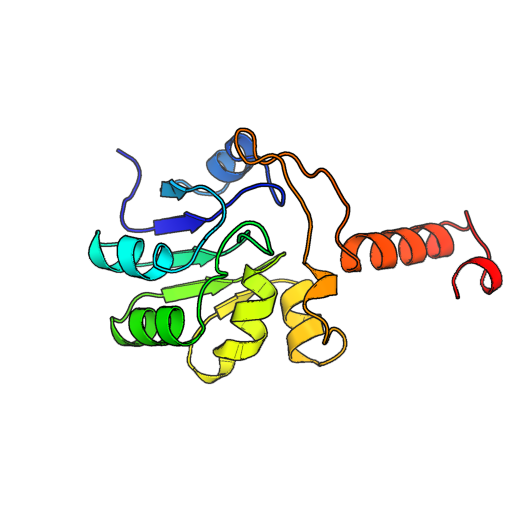94 MET A N 1
ATOM 703 C CA . MET A 1 94 ? -7.307 -8.593 4.199 1.00 98.50 94 MET A CA 1
ATOM 704 C C . MET A 1 94 ? -7.605 -8.722 2.699 1.00 98.50 94 MET A C 1
ATOM 706 O O . MET A 1 94 ? -7.269 -9.726 2.074 1.00 98.50 94 MET A O 1
ATOM 710 N N . GLU A 1 95 ? -8.201 -7.705 2.092 1.00 98.62 95 GLU A N 1
ATOM 711 C CA . GLU A 1 95 ? -8.506 -7.715 0.663 1.00 98.62 95 GLU A CA 1
ATOM 712 C C . GLU A 1 95 ? -7.339 -7.128 -0.132 1.00 98.62 95 GLU A C 1
ATOM 714 O O . GLU A 1 95 ? -6.865 -6.032 0.155 1.00 98.62 95 GLU A O 1
ATOM 719 N N . GLY A 1 96 ? -6.857 -7.855 -1.138 1.00 98.19 96 GLY A N 1
ATOM 720 C CA . GLY A 1 96 ? -5.795 -7.388 -2.025 1.00 98.19 96 GLY A CA 1
ATOM 721 C C . GLY A 1 96 ? -6.314 -7.047 -3.411 1.00 98.19 96 GLY A C 1
ATOM 722 O O . GLY A 1 96 ? -7.107 -7.800 -3.979 1.00 98.19 96 GLY A O 1
ATOM 723 N N . VAL A 1 97 ? -5.848 -5.929 -3.971 1.00 98.00 97 VAL A N 1
ATOM 724 C CA . VAL A 1 97 ? -6.296 -5.436 -5.279 1.00 98.00 97 VAL A CA 1
ATOM 725 C C . VAL A 1 97 ? -5.110 -5.085 -6.175 1.00 98.00 97 VAL A C 1
ATOM 727 O O . VAL A 1 97 ? -4.135 -4.466 -5.752 1.00 98.00 97 VAL A O 1
ATOM 730 N N . GLY A 1 98 ? -5.241 -5.435 -7.454 1.00 97.38 98 GLY A N 1
ATOM 731 C CA . GLY A 1 98 ? -4.332 -5.009 -8.511 1.00 97.38 98 GLY A CA 1
ATOM 732 C C . GLY A 1 98 ? -3.163 -5.956 -8.765 1.00 97.38 98 GLY A C 1
ATOM 733 O O . GLY A 1 98 ? -3.039 -7.030 -8.174 1.00 97.38 98 GLY A O 1
ATOM 734 N N . GLU A 1 99 ? -2.316 -5.538 -9.702 1.00 96.69 99 GLU A N 1
ATOM 735 C CA . GLU A 1 99 ? -1.275 -6.385 -10.277 1.00 96.69 99 GLU A CA 1
ATOM 736 C C . GLU A 1 99 ? -0.181 -6.743 -9.279 1.00 96.69 99 GLU A C 1
ATOM 738 O O . GLU A 1 99 ? 0.145 -7.912 -9.115 1.00 96.69 99 GLU A O 1
ATOM 743 N N . ILE A 1 100 ? 0.337 -5.753 -8.554 1.00 96.88 100 ILE A N 1
ATOM 744 C CA . ILE A 1 100 ? 1.432 -5.956 -7.601 1.00 96.88 100 ILE A CA 1
ATOM 745 C C . ILE A 1 100 ? 1.031 -6.956 -6.510 1.00 96.88 100 ILE A C 1
ATOM 747 O O . ILE A 1 100 ? 1.795 -7.862 -6.185 1.00 96.88 100 ILE A O 1
ATOM 751 N N . PHE A 1 101 ? -0.207 -6.866 -6.009 1.00 98.06 101 PHE A N 1
ATOM 752 C CA . PHE A 1 101 ? -0.747 -7.835 -5.053 1.00 98.06 101 PHE A CA 1
ATOM 753 C C . PHE A 1 101 ? -0.780 -9.244 -5.648 1.00 98.06 101 PHE A C 1
ATOM 755 O O . PHE A 1 101 ? -0.353 -10.197 -4.996 1.00 98.06 101 PHE A O 1
ATOM 762 N N . ARG A 1 102 ? -1.273 -9.382 -6.885 1.00 98.06 102 ARG A N 1
ATOM 763 C CA . ARG A 1 102 ? -1.339 -10.669 -7.582 1.00 98.06 102 ARG A CA 1
ATOM 764 C C . ARG A 1 102 ? 0.050 -11.281 -7.744 1.00 98.06 102 ARG A C 1
ATOM 766 O O . ARG A 1 102 ? 0.224 -12.448 -7.409 1.00 98.06 102 ARG A O 1
ATOM 773 N N . LEU A 1 103 ? 1.033 -10.490 -8.169 1.00 97.00 103 LEU A N 1
ATOM 774 C CA . LEU A 1 103 ? 2.409 -10.948 -8.344 1.00 97.00 103 LEU A CA 1
ATOM 775 C C . LEU A 1 103 ? 3.042 -11.410 -7.021 1.00 97.00 103 LEU A C 1
ATOM 777 O O . LEU A 1 103 ? 3.687 -12.457 -6.998 1.00 97.00 103 LEU A O 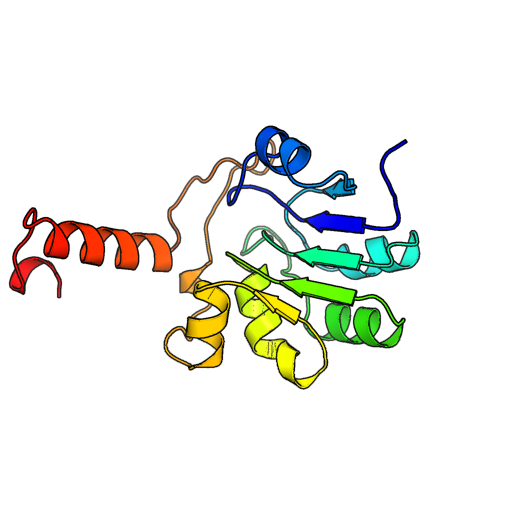1
ATOM 781 N N . TYR A 1 104 ? 2.827 -10.694 -5.912 1.00 97.69 104 TYR A N 1
ATOM 782 C CA . TYR A 1 104 ? 3.269 -11.159 -4.590 1.00 97.69 104 TYR A CA 1
ATOM 783 C C . TYR A 1 104 ? 2.542 -12.428 -4.143 1.00 97.69 104 TYR A C 1
ATOM 785 O O . TYR A 1 104 ? 3.168 -13.372 -3.666 1.00 97.69 104 TYR A O 1
ATOM 793 N N . ARG A 1 105 ? 1.217 -12.482 -4.311 1.00 97.06 105 ARG A N 1
ATOM 794 C CA . ARG A 1 105 ? 0.402 -13.642 -3.928 1.00 97.06 105 ARG A CA 1
ATOM 795 C C . ARG A 1 105 ? 0.810 -14.908 -4.683 1.00 97.06 105 ARG A C 1
ATOM 797 O O . ARG A 1 105 ? 0.766 -15.997 -4.117 1.00 97.06 105 ARG A O 1
ATOM 804 N N . GLU A 1 106 ? 1.185 -14.769 -5.950 1.00 96.88 106 GLU A N 1
ATOM 805 C CA . GLU A 1 106 ? 1.664 -15.860 -6.804 1.00 96.88 106 GLU A CA 1
ATOM 806 C C . GLU A 1 106 ? 3.151 -16.193 -6.567 1.00 96.88 106 GLU A C 1
ATOM 808 O O . GLU A 1 106 ? 3.659 -17.156 -7.137 1.00 96.88 106 GLU A O 1
ATOM 813 N N . GLY A 1 107 ? 3.849 -15.434 -5.713 1.00 95.12 107 GLY A N 1
ATOM 814 C CA . GLY A 1 107 ? 5.269 -15.627 -5.409 1.00 95.12 107 GLY A CA 1
ATOM 815 C C . GLY A 1 107 ? 6.214 -15.189 -6.531 1.00 95.12 107 GLY A C 1
ATOM 816 O O . GLY A 1 107 ? 7.382 -15.570 -6.526 1.00 95.12 107 GLY A O 1
ATOM 817 N N . LEU A 1 108 ? 5.724 -14.406 -7.498 1.00 95.44 108 LEU A N 1
ATOM 818 C CA . LEU A 1 108 ? 6.531 -13.815 -8.570 1.00 95.44 108 LEU A CA 1
ATOM 819 C C . LEU A 1 108 ? 7.334 -12.607 -8.072 1.00 95.44 108 LEU A C 1
ATOM 821 O O . LEU A 1 108 ? 8.430 -12.352 -8.565 1.00 95.44 108 LEU A O 1
ATOM 825 N N . LEU A 1 109 ? 6.804 -11.895 -7.075 1.00 94.94 109 LEU A N 1
ATOM 826 C CA . LEU A 1 109 ? 7.546 -10.944 -6.248 1.00 94.94 109 LEU A CA 1
ATOM 827 C C . LEU A 1 109 ? 7.680 -11.531 -4.843 1.00 94.94 109 LEU A C 1
ATOM 829 O O . LEU A 1 109 ? 6.727 -12.097 -4.311 1.00 94.94 109 LEU A O 1
ATOM 833 N N . ILE A 1 110 ? 8.871 -11.422 -4.255 1.00 90.50 110 ILE A N 1
ATOM 834 C CA . ILE A 1 110 ? 9.178 -12.014 -2.939 1.00 90.50 110 ILE A CA 1
ATOM 835 C C . ILE A 1 110 ? 9.927 -11.022 -2.040 1.00 90.50 110 ILE A C 1
ATOM 837 O O . ILE A 1 110 ? 9.795 -11.090 -0.823 1.00 90.50 110 ILE A O 1
ATOM 841 N N . SER A 1 111 ? 10.705 -10.099 -2.619 1.00 91.25 111 SER A N 1
ATOM 842 C CA . SER A 1 111 ? 11.440 -9.097 -1.842 1.00 91.25 111 SER A CA 1
ATOM 843 C C . SER A 1 111 ? 10.567 -7.887 -1.512 1.00 91.25 111 SER A C 1
ATOM 845 O O . SER A 1 111 ? 9.787 -7.418 -2.347 1.00 91.25 111 SER A O 1
ATOM 847 N N . ASP A 1 112 ? 10.767 -7.334 -0.320 1.00 88.69 112 ASP A N 1
ATOM 848 C CA . ASP A 1 112 ? 10.215 -6.040 0.088 1.00 88.69 112 ASP A CA 1
ATOM 849 C C . ASP A 1 112 ? 10.766 -4.898 -0.788 1.00 88.69 112 ASP A C 1
ATOM 851 O O . ASP A 1 112 ? 10.070 -3.911 -1.031 1.00 88.69 112 ASP A O 1
ATOM 855 N N . ASP A 1 113 ? 11.978 -5.063 -1.335 1.00 88.31 113 ASP A N 1
ATOM 856 C CA . ASP A 1 113 ? 12.624 -4.089 -2.228 1.00 88.31 113 ASP A CA 1
ATOM 857 C C . ASP A 1 113 ? 11.823 -3.838 -3.517 1.00 88.31 113 ASP A C 1
ATOM 859 O O . ASP A 1 113 ? 11.986 -2.802 -4.160 1.00 88.31 113 ASP A O 1
ATOM 863 N N . GLU A 1 114 ? 10.938 -4.768 -3.900 1.00 93.19 114 GLU A N 1
ATOM 864 C CA . GLU A 1 114 ? 10.088 -4.615 -5.086 1.00 93.19 114 GLU A CA 1
ATOM 865 C C . GLU A 1 114 ? 9.143 -3.414 -4.960 1.00 93.19 114 GLU A C 1
ATOM 867 O O . GLU A 1 114 ? 8.851 -2.780 -5.970 1.00 93.19 114 GLU A O 1
ATOM 872 N N . VAL A 1 115 ? 8.729 -3.051 -3.741 1.00 92.69 115 VAL A N 1
ATOM 873 C CA . VAL A 1 115 ? 7.841 -1.901 -3.476 1.00 92.69 115 VAL A CA 1
ATOM 874 C C . VAL A 1 115 ? 8.464 -0.826 -2.590 1.00 92.69 115 VAL A C 1
ATOM 876 O O . VAL A 1 115 ? 7.835 0.210 -2.358 1.00 92.69 115 VAL A O 1
ATOM 879 N N . ALA A 1 116 ? 9.673 -1.052 -2.078 1.00 90.44 116 ALA A N 1
ATOM 880 C CA . ALA A 1 116 ? 10.359 -0.085 -1.240 1.00 90.44 116 ALA A CA 1
ATOM 881 C C . ALA A 1 116 ? 10.892 1.090 -2.070 1.00 90.44 116 ALA A C 1
ATOM 883 O O . ALA A 1 116 ? 11.557 0.911 -3.088 1.00 90.44 116 ALA A O 1
ATOM 884 N N . LEU A 1 117 ? 10.639 2.309 -1.595 1.00 90.94 117 LEU A N 1
ATOM 885 C CA . LEU A 1 117 ? 11.211 3.529 -2.154 1.00 90.94 117 LEU A CA 1
ATOM 886 C C . LEU A 1 117 ? 11.425 4.579 -1.060 1.00 90.94 117 LEU A C 1
ATOM 888 O O . LEU A 1 117 ? 10.754 4.573 -0.026 1.00 90.94 117 LEU A O 1
ATOM 892 N N . ILE A 1 118 ? 12.368 5.485 -1.293 1.00 89.44 118 ILE A N 1
ATOM 893 C CA . ILE A 1 118 ? 12.621 6.647 -0.445 1.00 89.44 118 ILE A CA 1
ATOM 894 C C . ILE A 1 118 ? 11.784 7.800 -0.985 1.00 89.44 118 ILE A C 1
ATOM 896 O O . ILE A 1 118 ? 11.805 8.062 -2.184 1.00 89.44 118 ILE A O 1
ATOM 900 N N . PHE A 1 119 ? 11.089 8.519 -0.112 1.00 90.06 119 PHE A N 1
ATOM 901 C CA . PHE A 1 119 ? 10.354 9.730 -0.470 1.00 90.06 119 PHE A CA 1
ATOM 902 C C . PHE A 1 119 ? 10.632 10.859 0.524 1.00 90.06 119 PHE A C 1
ATOM 904 O O . PHE A 1 119 ? 11.122 10.634 1.634 1.00 90.06 119 PHE A O 1
ATOM 911 N N . ASP A 1 120 ? 10.349 12.089 0.114 1.00 89.75 120 ASP A N 1
ATOM 912 C CA . ASP A 1 120 ? 10.483 13.268 0.966 1.00 89.75 120 ASP A CA 1
ATOM 913 C C . ASP A 1 120 ? 9.402 13.255 2.069 1.00 89.75 120 ASP A C 1
ATOM 915 O O . ASP A 1 120 ? 8.216 13.097 1.779 1.00 89.75 120 ASP A O 1
ATOM 919 N N . PRO A 1 121 ? 9.775 13.414 3.350 1.00 85.56 121 PRO A N 1
ATOM 920 C CA . PRO A 1 121 ? 8.859 13.208 4.472 1.00 85.56 121 PRO A CA 1
ATOM 921 C C . PRO A 1 121 ? 7.805 14.314 4.642 1.00 85.56 121 PRO A C 1
ATOM 923 O O . PRO A 1 121 ? 6.930 14.184 5.497 1.00 85.56 121 PRO A O 1
ATOM 926 N N . ILE A 1 122 ? 7.906 15.418 3.896 1.00 85.88 122 ILE A N 1
ATOM 927 C CA . ILE A 1 122 ? 7.007 16.572 3.991 1.00 85.88 122 ILE A CA 1
ATOM 928 C C . ILE A 1 122 ? 5.997 16.551 2.848 1.00 85.88 122 ILE A C 1
ATOM 930 O O . ILE A 1 122 ? 4.806 16.739 3.087 1.00 85.88 122 ILE A O 1
ATOM 934 N N . ASN A 1 123 ? 6.469 16.365 1.615 1.00 87.12 123 ASN A N 1
ATOM 935 C CA . ASN A 1 123 ? 5.619 16.425 0.422 1.00 87.12 123 ASN A CA 1
ATOM 936 C C . ASN A 1 123 ? 5.320 15.048 -0.194 1.00 87.12 123 ASN A C 1
ATOM 938 O O . ASN A 1 123 ? 4.522 14.978 -1.122 1.00 87.12 123 ASN A O 1
ATOM 942 N N . PHE A 1 124 ? 5.929 13.974 0.321 1.00 87.25 124 PHE A N 1
ATOM 943 C CA . PHE A 1 124 ? 5.765 12.588 -0.133 1.00 87.25 124 PHE A CA 1
ATOM 944 C C . PHE A 1 124 ? 6.160 12.333 -1.588 1.00 87.25 124 PHE A C 1
ATOM 946 O O . PHE A 1 124 ? 5.793 11.307 -2.156 1.00 87.25 124 PHE A O 1
ATOM 953 N N . ASN A 1 125 ? 6.957 13.226 -2.179 1.00 88.69 125 ASN A N 1
ATOM 954 C CA . ASN A 1 125 ? 7.488 13.016 -3.517 1.00 88.69 125 ASN A CA 1
ATOM 955 C C . ASN A 1 125 ? 8.522 11.881 -3.508 1.00 88.69 125 ASN A C 1
ATOM 957 O O . ASN A 1 125 ? 9.398 11.870 -2.633 1.00 88.69 125 ASN A O 1
ATOM 961 N N . PRO A 1 126 ? 8.466 10.952 -4.478 1.00 91.12 126 PRO A N 1
ATOM 962 C CA . PRO A 1 126 ? 9.450 9.885 -4.583 1.00 91.12 126 PRO A CA 1
ATOM 963 C C . PRO A 1 126 ? 10.839 10.467 -4.883 1.00 91.12 126 PRO A C 1
ATOM 965 O O . PRO A 1 126 ? 11.008 11.325 -5.747 1.00 91.12 126 PRO A O 1
ATOM 968 N N . LEU A 1 127 ? 11.842 9.993 -4.145 1.00 92.06 127 LEU A N 1
ATOM 969 C CA . LEU A 1 127 ? 13.266 10.304 -4.316 1.00 92.06 127 LEU A CA 1
ATOM 970 C C . LEU A 1 127 ? 14.046 9.122 -4.915 1.00 92.06 127 LEU A C 1
ATOM 972 O O . LEU A 1 127 ? 15.208 9.273 -5.289 1.00 92.06 127 LEU A O 1
ATOM 976 N N . SER A 1 128 ? 13.418 7.949 -4.996 1.00 92.06 128 SER A N 1
ATOM 977 C CA . SER A 1 128 ? 13.919 6.760 -5.682 1.00 92.06 128 SER A CA 1
ATOM 978 C C . SER A 1 128 ? 12.768 6.008 -6.349 1.00 92.06 128 SER A C 1
ATOM 980 O O . SER A 1 128 ? 11.605 6.217 -6.007 1.00 92.06 128 SER A O 1
ATOM 982 N N . GLU A 1 129 ? 13.104 5.086 -7.248 1.00 91.88 129 GLU A N 1
ATOM 983 C CA . GLU A 1 129 ? 12.135 4.198 -7.896 1.00 91.88 129 GLU A CA 1
ATOM 984 C C . GLU A 1 129 ? 12.101 2.824 -7.213 1.00 91.88 129 GLU A C 1
ATOM 986 O O . GLU A 1 129 ? 13.171 2.283 -6.909 1.00 91.88 129 GLU A O 1
ATOM 991 N N . PRO A 1 130 ? 10.911 2.236 -6.988 1.00 93.19 130 PRO A N 1
ATOM 992 C CA . PRO A 1 130 ? 10.794 0.857 -6.537 1.00 93.19 130 PRO A CA 1
ATOM 993 C C . PRO A 1 130 ? 11.182 -0.110 -7.663 1.00 93.19 130 PRO A C 1
ATOM 995 O O . PRO A 1 130 ? 10.963 0.160 -8.850 1.00 93.19 130 PRO A O 1
ATOM 998 N N . LEU A 1 131 ? 11.743 -1.267 -7.306 1.00 94.31 131 LEU A N 1
ATOM 999 C CA . LEU A 1 131 ? 12.284 -2.206 -8.293 1.00 94.31 131 LEU A CA 1
ATOM 1000 C C . LEU A 1 131 ? 11.206 -2.741 -9.251 1.00 94.31 131 LEU A C 1
ATOM 1002 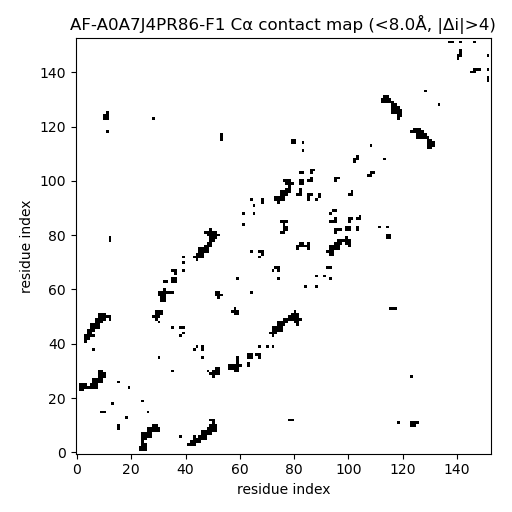O O . LEU A 1 131 ? 11.494 -2.944 -10.433 1.00 94.31 131 LEU A O 1
ATOM 1006 N N . VAL A 1 132 ? 9.954 -2.874 -8.802 1.00 95.06 132 VAL A N 1
ATOM 1007 C CA . VAL A 1 132 ? 8.864 -3.328 -9.673 1.00 95.06 132 VAL A CA 1
ATOM 1008 C C . VAL A 1 132 ? 8.578 -2.355 -10.822 1.00 95.06 132 VAL A C 1
ATOM 1010 O O . VAL A 1 132 ? 8.330 -2.803 -11.942 1.00 95.06 132 VAL A O 1
ATOM 1013 N N . ASN A 1 133 ? 8.712 -1.042 -10.592 1.00 94.56 133 ASN A N 1
ATOM 1014 C CA . ASN A 1 133 ? 8.576 -0.030 -11.645 1.00 94.56 133 ASN A CA 1
ATOM 1015 C C . ASN A 1 133 ? 9.717 -0.140 -12.657 1.00 94.56 133 ASN A C 1
ATOM 1017 O O . ASN A 1 133 ? 9.498 -0.028 -13.860 1.00 94.56 133 ASN A O 1
ATOM 1021 N N . ILE A 1 134 ? 10.941 -0.390 -12.185 1.00 94.25 134 ILE A N 1
ATOM 1022 C CA . ILE A 1 134 ? 12.105 -0.572 -13.061 1.00 94.25 134 ILE A CA 1
ATOM 1023 C C . ILE A 1 134 ? 11.886 -1.784 -13.973 1.00 94.25 134 ILE A C 1
ATOM 1025 O O . ILE A 1 134 ? 12.073 -1.683 -15.185 1.00 94.25 134 ILE A O 1
ATOM 1029 N N . ARG A 1 135 ? 11.435 -2.914 -13.416 1.00 92.62 135 ARG A N 1
ATOM 1030 C CA . ARG A 1 135 ? 11.125 -4.127 -14.189 1.00 92.62 135 ARG A CA 1
ATOM 1031 C C . ARG A 1 135 ? 10.036 -3.880 -15.229 1.00 92.62 135 ARG A C 1
ATOM 1033 O O . ARG A 1 135 ? 10.163 -4.350 -16.360 1.00 92.62 135 ARG A O 1
ATOM 1040 N N . ASP A 1 136 ? 8.982 -3.163 -14.851 1.00 93.69 136 ASP A N 1
ATOM 1041 C CA . ASP A 1 136 ? 7.888 -2.837 -15.764 1.00 93.69 136 ASP A CA 1
ATOM 1042 C C . ASP A 1 136 ? 8.357 -1.919 -16.902 1.00 93.69 136 ASP A C 1
ATOM 1044 O O . ASP A 1 136 ? 8.101 -2.204 -18.070 1.00 93.69 136 ASP A O 1
ATOM 1048 N N . ASN A 1 137 ? 9.167 -0.904 -16.590 1.00 94.31 137 ASN A N 1
ATOM 1049 C CA . ASN A 1 137 ? 9.760 -0.011 -17.585 1.00 94.31 137 ASN A CA 1
ATOM 1050 C C . ASN A 1 137 ? 10.698 -0.746 -18.556 1.00 94.31 137 ASN A C 1
ATOM 1052 O O . ASN A 1 137 ? 10.648 -0.491 -19.758 1.00 94.31 137 ASN A O 1
ATOM 1056 N N . VAL A 1 138 ? 11.529 -1.678 -18.072 1.00 94.69 138 VAL A N 1
ATOM 1057 C CA . VAL A 1 138 ? 12.395 -2.510 -18.933 1.00 94.69 138 VAL A CA 1
ATOM 1058 C C . VAL A 1 138 ? 11.553 -3.406 -19.845 1.00 94.69 138 VAL A C 1
ATOM 1060 O O . VAL A 1 138 ? 11.823 -3.492 -21.045 1.00 94.69 138 VAL A O 1
ATOM 1063 N N . ARG A 1 139 ? 10.492 -4.025 -19.311 1.00 93.12 139 ARG A N 1
ATOM 1064 C CA . ARG A 1 139 ? 9.547 -4.823 -20.106 1.00 93.12 139 ARG A CA 1
ATOM 1065 C C . ARG A 1 139 ? 8.899 -3.973 -21.199 1.00 93.12 139 ARG A C 1
ATOM 1067 O O . ARG A 1 139 ? 8.953 -4.351 -22.367 1.00 93.12 139 ARG A O 1
ATOM 1074 N N . ALA A 1 140 ? 8.363 -2.810 -20.839 1.00 94.19 140 ALA A N 1
ATOM 1075 C CA . ALA A 1 140 ? 7.743 -1.892 -21.782 1.00 94.19 140 ALA A CA 1
ATOM 1076 C C . ALA A 1 140 ? 8.744 -1.406 -22.843 1.00 94.19 140 ALA A C 1
ATOM 1078 O O . ALA A 1 140 ? 8.408 -1.331 -24.024 1.00 94.19 140 ALA A O 1
ATOM 1079 N N . ALA A 1 141 ? 9.989 -1.109 -22.462 1.00 95.44 141 ALA A N 1
ATOM 1080 C CA . ALA A 1 141 ? 11.015 -0.667 -23.401 1.00 95.44 141 ALA A CA 1
ATOM 1081 C C . ALA A 1 141 ? 11.330 -1.733 -24.458 1.00 95.44 141 ALA A C 1
ATOM 1083 O O . ALA A 1 141 ? 11.445 -1.418 -25.643 1.00 95.44 141 ALA A O 1
ATOM 1084 N N . LYS A 1 142 ? 11.404 -2.997 -24.039 1.00 94.69 142 LYS A N 1
ATOM 1085 C CA . LYS A 1 142 ? 11.590 -4.142 -24.929 1.00 94.69 142 LYS A CA 1
ATOM 1086 C C . LYS A 1 142 ? 10.391 -4.363 -25.850 1.00 94.69 142 LYS A C 1
ATOM 1088 O O . LYS A 1 142 ? 10.571 -4.534 -27.051 1.00 94.69 142 LYS A O 1
ATOM 1093 N N . GLU A 1 143 ? 9.172 -4.332 -25.312 1.00 94.31 143 GLU A N 1
ATOM 1094 C CA . GLU A 1 143 ? 7.939 -4.512 -26.096 1.00 94.31 143 GLU A CA 1
ATOM 1095 C C . GLU A 1 143 ? 7.771 -3.433 -27.174 1.00 94.31 143 GLU A C 1
ATOM 1097 O O . GLU A 1 143 ? 7.298 -3.719 -28.273 1.00 94.31 143 GLU A O 1
ATOM 1102 N N . ASN A 1 144 ? 8.225 -2.211 -26.888 1.00 95.69 144 ASN A N 1
ATOM 1103 C CA . ASN A 1 144 ? 8.230 -1.102 -27.840 1.00 95.69 144 ASN A CA 1
ATOM 1104 C C . ASN A 1 144 ? 9.466 -1.078 -28.762 1.00 95.69 144 ASN A C 1
ATOM 1106 O O . ASN A 1 144 ? 9.560 -0.210 -29.629 1.00 95.69 144 ASN A O 1
ATOM 1110 N N . GLY A 1 145 ? 10.410 -2.011 -28.601 1.00 94.44 145 GLY A N 1
ATOM 1111 C CA . GLY A 1 145 ? 11.605 -2.119 -29.442 1.00 94.44 145 GLY A CA 1
ATOM 1112 C C . GLY A 1 145 ? 12.669 -1.047 -29.193 1.00 94.44 145 GLY A C 1
ATOM 1113 O O . GLY A 1 145 ? 13.501 -0.811 -30.067 1.00 94.44 145 GLY A O 1
ATOM 1114 N N . TYR A 1 146 ? 12.660 -0.388 -28.030 1.00 96.06 146 TYR A N 1
ATOM 1115 C CA . TYR A 1 146 ? 13.712 0.562 -27.650 1.00 96.06 146 TYR A CA 1
ATOM 1116 C C . TYR A 1 146 ? 15.008 -0.134 -27.218 1.00 96.06 146 TYR A C 1
ATOM 1118 O O . TYR A 1 146 ? 16.082 0.451 -27.345 1.00 96.06 146 TYR A O 1
ATOM 1126 N N . ILE A 1 147 ? 14.904 -1.366 -26.715 1.00 94.69 147 ILE A N 1
ATOM 1127 C CA . ILE A 1 147 ? 16.029 -2.219 -26.318 1.00 94.69 147 ILE A CA 1
ATOM 1128 C C . ILE A 1 147 ? 15.830 -3.638 -26.855 1.00 94.69 147 ILE A C 1
ATOM 1130 O O . ILE A 1 147 ? 14.697 -4.071 -27.084 1.00 94.69 147 ILE A O 1
ATOM 1134 N N . ASP A 1 148 ? 16.931 -4.355 -27.066 1.00 91.19 148 ASP A N 1
ATOM 1135 C CA . ASP A 1 148 ? 16.917 -5.754 -27.487 1.00 91.19 148 ASP A CA 1
ATOM 1136 C C . ASP A 1 148 ? 16.824 -6.721 -26.289 1.00 91.19 148 ASP A C 1
ATOM 1138 O O . ASP A 1 148 ? 16.701 -6.317 -25.132 1.00 91.19 148 ASP A O 1
ATOM 1142 N N . MET A 1 149 ? 16.810 -8.028 -26.579 1.00 84.69 149 MET A N 1
ATOM 1143 C CA . MET A 1 149 ? 16.733 -9.072 -25.552 1.00 84.69 149 MET A CA 1
ATOM 1144 C C . MET A 1 149 ? 17.947 -9.033 -24.617 1.00 84.69 149 MET A C 1
ATOM 1146 O O . MET A 1 149 ? 17.765 -9.156 -23.410 1.00 84.69 149 MET A O 1
ATOM 1150 N N . GLU A 1 150 ? 19.148 -8.848 -25.171 1.00 88.38 150 GLU A N 1
ATOM 1151 C CA . GLU A 1 150 ? 20.414 -8.883 -24.430 1.00 88.38 150 GLU A CA 1
ATOM 1152 C C . GLU A 1 150 ? 20.508 -7.723 -23.432 1.00 88.38 150 GLU A C 1
ATOM 1154 O O . GLU A 1 150 ? 20.929 -7.920 -22.301 1.00 88.38 150 GLU A O 1
ATOM 1159 N N . ALA A 1 151 ? 20.025 -6.535 -23.802 1.00 82.06 151 ALA A N 1
ATOM 1160 C CA . ALA A 1 151 ? 19.956 -5.380 -22.910 1.00 82.06 151 ALA A CA 1
ATOM 1161 C C . ALA A 1 151 ? 18.829 -5.456 -21.858 1.00 82.06 151 ALA A C 1
ATOM 1163 O O . ALA A 1 151 ? 18.756 -4.590 -20.986 1.00 82.06 151 ALA A O 1
ATOM 1164 N N . SER A 1 152 ? 17.922 -6.437 -21.958 1.00 74.88 152 SER A N 1
ATOM 1165 C CA . SER A 1 152 ? 16.767 -6.599 -21.057 1.00 74.88 152 SER A CA 1
ATOM 1166 C C . SER A 1 152 ? 16.962 -7.643 -19.950 1.00 74.88 152 SER A C 1
ATOM 1168 O O . SER A 1 152 ? 16.072 -7.781 -19.106 1.00 74.88 152 SER A O 1
ATOM 1170 N N . GLU A 1 153 ? 18.074 -8.386 -19.983 1.00 70.81 153 GLU A N 1
ATOM 1171 C CA . GLU A 1 153 ? 18.477 -9.392 -18.982 1.00 70.81 153 GLU A CA 1
ATOM 1172 C C . GLU A 1 153 ? 19.430 -8.804 -17.932 1.00 70.81 153 GLU A C 1
ATOM 1174 O O . GLU A 1 153 ? 19.264 -9.171 -16.744 1.00 70.81 153 GLU A O 1
#

Foldseek 3Di:
DQPLQEEEADFAVDDPVVVCVVDRHRYDHQDAAPVLLVSVVSPHQEYEHEGHDDPVHHTHDLVSVLVSVVSNRAYEAEHAVRLLSCLVCVVSRHHYDDDSNVCVVVVVDDDSQQRDFDADPPRRHTPDDRVVVVLVVLVVCPVVPVDDPVVSD

Sequence (153 aa):
MRSRDIVVFLGPSLDIARAEEILEADYRPPAKRGDVFRAAKEGAKIVGIIDGVFFQDSAVAHKEVLHVLEMGVVVVGASSMGALRAAELHTFGMEGVGEIFRLYREGLLISDDEVALIFDPINFNPLSEPLVNIRDNVRAAKENGYIDMEASE

pLDDT: mean 92.95, std 8.18, range [46.03, 98.69]

Solvent-accessible surface area (backbone atoms only — not comparable to full-atom values): 8164 Å² total; per-residue (Å²): 129,72,44,61,45,32,34,33,19,39,31,66,90,52,59,65,74,64,46,52,75,76,47,83,45,41,76,39,64,44,32,36,52,64,46,68,44,46,44,43,74,74,54,22,46,32,40,38,32,32,23,45,36,56,90,84,49,61,46,64,45,71,70,46,55,54,53,36,44,74,71,71,27,48,40,38,13,20,66,33,49,13,2,54,52,11,40,78,32,37,95,76,66,31,41,58,41,64,66,56,10,50,36,37,59,73,60,78,42,80,61,69,58,40,49,40,52,51,53,43,92,84,81,32,47,66,74,47,77,25,49,50,59,53,54,49,51,49,50,51,35,39,77,72,63,76,40,57,74,80,81,66,112

Nearest PDB structures (foldseek):
  6xp8-assembly1_A  TM=9.673E-01  e=2.994E-18  Methanosarcina acetivorans
  1wl8-assembly1_A  TM=5.739E-01  e=3.597E-02  Pyrococcus horikoshii
  4r7o-assembly6_F  TM=5.055E-01  e=1.641E-01  Bacillus anthracis str. Ames
  4r7o-assembly4_D  TM=4.830E-01  e=1.873E-01  Bacillus anthracis str. Ames
  1v5x-assembly1_B  TM=5.092E-01  e=7.062E+00  Thermus thermophilus

Radius of gyration: 16.26 Å; Cα contacts (8 Å, |Δi|>4): 293; chains: 1; bounding box: 38×32×46 Å

Secondary structure (DSSP, 8-state):
---TTEEEE-STTS-HHHHHHH---EEESSB-TTHHHHHHHTT-SEEEE--B--SSS-PPPHHHHHHHHHTT-EEEEETTHHHHHHHHHGGGT-EEESHHHHHHHTTS---GGGT---B-TTT--BSS--HHHHHHHHHHHHHTTSS-SGGG-

Mean predicted aligned error: 4.1 Å